Protein AF-A0A658NKE9-F1 (afdb_monomer)

Foldseek 3Di:
DVPDDLVVLLVVVVVDVVSVVVVLVVLLVVLQVVLVVCQVPLDLEDEDDDSNCVSVVCSSQVSSLVNNCVRHDPVSSVRYDYGD

Radius of gyration: 13.67 Å; Cα contacts (8 Å, |Δi|>4): 92; chains: 1; bounding box: 30×20×41 Å

Mean predicted aligned error: 5.7 Å

Secondary structure (DSSP, 8-state):
-TT--HHHHHHHHHH-HHHHHHHHHHHHHHHHHHHHHHHHH--SEEE--SHHHHHTHHHHHHHHHHHHHHHS-HHHHTT-EEE-

pLDDT: mean 84.88, std 9.43, range [52.84, 94.38]

Sequence (84 aa):
LSSIKSGVLAKAVAADPVIERIVRNAAQHLGGAIANVVNLLAPDVVILGGGLVEAMSDLFVGEARKTVDCRAMKSFTKSLKIVA

Nearest PDB structures (foldseek):
  1z6r-assembly1_A  TM=8.693E-01  e=1.693E-03  Escherichia coli
  1z05-assembly1_A-2  TM=8.551E-01  e=5.058E-03  Vibrio cholerae O1 biovar El Tor str. N16961
  3bp8-assembly2_A  TM=8.682E-01  e=7.145E-03  unclassified

Structure (mmCIF, N/CA/C/O backbone):
data_AF-A0A658NKE9-F1
#
_entry.id   AF-A0A658NKE9-F1
#
loop_
_atom_site.group_PDB
_atom_site.id
_atom_site.type_symbol
_atom_site.label_atom_id
_atom_site.label_alt_id
_atom_site.label_comp_id
_atom_site.label_asym_id
_atom_site.label_entity_id
_atom_site.label_seq_id
_atom_site.pdbx_PDB_ins_code
_atom_site.Cartn_x
_atom_site.Cartn_y
_atom_site.Cartn_z
_atom_site.occupancy
_atom_site.B_iso_or_equiv
_atom_site.auth_seq_id
_atom_site.auth_comp_id
_atom_site.auth_asym_id
_atom_site.auth_atom_id
_atom_site.pdbx_PDB_model_num
ATOM 1 N N .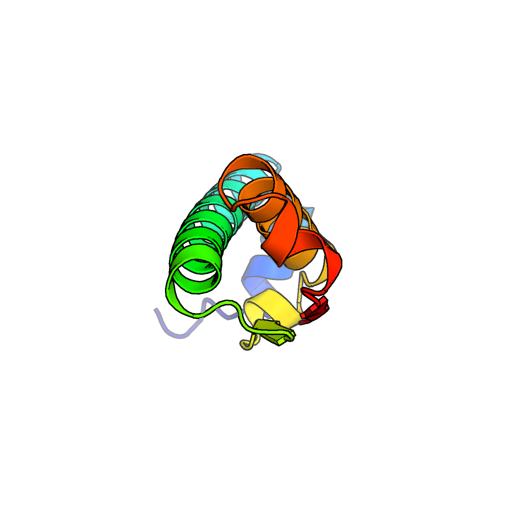 LEU A 1 1 ? 6.750 8.514 -24.983 1.00 52.84 1 LEU A N 1
ATOM 2 C CA . LEU A 1 1 ? 6.281 8.207 -23.607 1.00 52.84 1 LEU A CA 1
ATOM 3 C C . LEU A 1 1 ? 5.171 7.143 -23.552 1.00 52.84 1 LEU A C 1
ATOM 5 O O . LEU A 1 1 ? 4.998 6.545 -22.504 1.00 52.84 1 LEU A O 1
ATOM 9 N N . SER A 1 2 ? 4.469 6.828 -24.652 1.00 54.62 2 SER A N 1
ATOM 10 C CA . SER A 1 2 ? 3.367 5.842 -24.704 1.00 54.62 2 SER A CA 1
ATOM 11 C C . SER A 1 2 ? 3.772 4.353 -24.634 1.00 54.62 2 SER A C 1
ATOM 13 O O . SER A 1 2 ? 2.896 3.488 -24.627 1.00 54.62 2 SER A O 1
ATOM 15 N N . SER A 1 3 ? 5.071 4.027 -24.590 1.00 58.59 3 SER A N 1
ATOM 16 C CA . SER A 1 3 ? 5.579 2.642 -24.590 1.00 58.59 3 SER A CA 1
ATOM 17 C C . SER A 1 3 ? 5.898 2.077 -23.201 1.00 58.59 3 SER A C 1
ATOM 19 O O . SER A 1 3 ? 6.059 0.864 -23.066 1.00 58.59 3 SER A O 1
ATOM 21 N N . ILE A 1 4 ? 5.968 2.915 -22.162 1.00 66.81 4 ILE A N 1
ATOM 22 C CA . ILE A 1 4 ? 6.239 2.465 -20.791 1.00 66.81 4 ILE A CA 1
ATOM 23 C C . ILE A 1 4 ? 4.902 2.093 -20.149 1.00 66.81 4 ILE A C 1
ATOM 25 O O . ILE A 1 4 ? 4.212 2.931 -19.576 1.00 66.81 4 ILE A O 1
ATOM 29 N N . LYS A 1 5 ? 4.506 0.829 -20.313 1.00 71.06 5 LYS A N 1
ATOM 30 C CA . LYS A 1 5 ? 3.302 0.257 -19.691 1.00 71.06 5 LYS A CA 1
ATOM 31 C C . LYS A 1 5 ? 3.664 -0.544 -18.444 1.00 71.06 5 LYS A C 1
ATOM 33 O O . LYS A 1 5 ? 4.808 -0.971 -18.280 1.00 71.06 5 LYS A O 1
ATOM 38 N N . SER A 1 6 ? 2.661 -0.834 -17.623 1.00 67.31 6 SER A N 1
ATOM 39 C CA . SER A 1 6 ? 2.791 -1.601 -16.380 1.00 67.31 6 SER A CA 1
ATOM 40 C C . SER A 1 6 ? 3.530 -2.930 -16.562 1.00 67.31 6 SER A C 1
ATOM 42 O O . SER A 1 6 ? 4.384 -3.274 -15.756 1.00 67.31 6 SER A O 1
ATOM 44 N N . GLY A 1 7 ? 3.298 -3.632 -17.678 1.00 66.31 7 GLY A N 1
ATOM 45 C CA . GLY A 1 7 ? 3.985 -4.893 -17.979 1.00 66.31 7 GLY A CA 1
ATOM 46 C C . GLY A 1 7 ? 5.480 -4.759 -18.307 1.00 66.31 7 GLY A C 1
ATOM 47 O O . GLY A 1 7 ? 6.242 -5.689 -18.061 1.00 66.31 7 GLY A O 1
ATOM 48 N N . VAL A 1 8 ? 5.929 -3.615 -18.838 1.00 74.31 8 VAL A N 1
ATOM 49 C CA . VAL A 1 8 ? 7.364 -3.354 -19.076 1.00 74.31 8 VAL A CA 1
ATOM 50 C C . VAL A 1 8 ? 8.057 -3.043 -17.751 1.00 74.31 8 VAL A C 1
ATOM 52 O O . VAL A 1 8 ? 9.141 -3.556 -17.490 1.00 74.31 8 VAL A O 1
ATOM 55 N N . LEU A 1 9 ? 7.394 -2.270 -16.887 1.00 69.88 9 LEU A N 1
ATOM 56 C CA . LEU A 1 9 ? 7.876 -1.967 -15.539 1.00 69.88 9 LEU A CA 1
ATOM 57 C C . LEU A 1 9 ? 7.939 -3.225 -14.659 1.00 69.88 9 LEU A C 1
ATOM 59 O O . LEU A 1 9 ? 8.922 -3.408 -13.950 1.00 69.88 9 LEU A O 1
ATOM 63 N N . ALA A 1 10 ? 6.959 -4.129 -14.773 1.00 70.44 10 ALA A N 1
ATOM 64 C CA . ALA A 1 10 ? 6.969 -5.446 -14.128 1.00 70.44 10 ALA A CA 1
ATOM 65 C C . ALA A 1 10 ? 8.231 -6.251 -14.445 1.00 70.44 10 ALA A C 1
ATOM 67 O O . ALA A 1 10 ? 8.924 -6.720 -13.545 1.00 70.44 10 ALA A O 1
ATOM 68 N N . LYS A 1 11 ? 8.577 -6.345 -15.731 1.00 70.88 11 LYS A N 1
ATOM 69 C CA . LYS A 1 11 ? 9.787 -7.045 -16.174 1.00 70.88 11 LYS A CA 1
ATOM 70 C C . LYS A 1 11 ? 11.067 -6.341 -15.726 1.00 70.88 11 LYS A C 1
ATOM 72 O O . LYS A 1 11 ? 12.035 -7.010 -15.391 1.00 70.88 11 LYS A O 1
ATOM 77 N N . ALA A 1 12 ? 11.066 -5.010 -15.710 1.00 69.88 12 ALA A N 1
ATOM 78 C CA . ALA A 1 12 ? 12.222 -4.219 -15.309 1.00 69.88 12 ALA A CA 1
ATOM 79 C C . ALA A 1 12 ? 12.525 -4.344 -13.804 1.00 69.88 12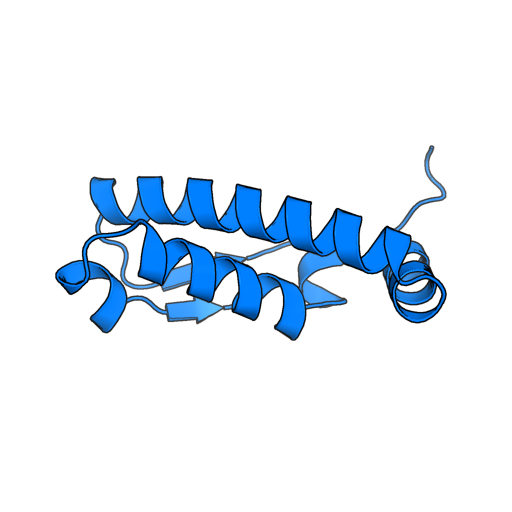 ALA A C 1
ATOM 81 O O . ALA A 1 12 ? 13.686 -4.467 -13.432 1.00 69.88 12 ALA A O 1
ATOM 82 N N . VAL A 1 13 ? 11.497 -4.397 -12.949 1.00 72.19 13 VAL A N 1
ATOM 83 C CA . VAL A 1 13 ? 11.665 -4.644 -11.504 1.00 72.19 13 VAL A CA 1
ATOM 84 C C . VAL A 1 13 ? 12.304 -6.003 -11.230 1.00 72.19 13 VAL A C 1
ATOM 86 O O . VAL A 1 13 ? 13.168 -6.097 -10.369 1.00 72.19 13 VAL A O 1
ATOM 89 N N . ALA A 1 14 ? 11.929 -7.043 -11.979 1.00 72.00 14 ALA A N 1
ATOM 90 C CA . ALA A 1 14 ? 12.532 -8.367 -11.829 1.00 72.00 14 ALA A CA 1
ATOM 91 C C . ALA A 1 14 ? 13.989 -8.438 -12.328 1.00 72.00 14 ALA A C 1
ATOM 93 O O . ALA A 1 14 ? 14.716 -9.359 -11.964 1.00 72.00 14 ALA A O 1
ATOM 94 N N . ALA A 1 15 ? 14.405 -7.497 -13.180 1.00 73.94 15 ALA A N 1
ATOM 95 C CA . ALA A 1 15 ? 15.720 -7.497 -13.814 1.00 73.94 15 ALA A CA 1
ATOM 96 C C . ALA A 1 15 ? 16.754 -6.620 -13.089 1.00 73.94 15 ALA A C 1
ATOM 98 O O . ALA A 1 15 ? 17.948 -6.893 -13.204 1.00 73.94 15 ALA A O 1
ATOM 99 N N . ASP A 1 16 ? 16.324 -5.577 -12.369 1.00 82.25 16 ASP A N 1
ATOM 100 C CA . ASP A 1 16 ? 17.226 -4.603 -11.751 1.00 82.25 16 ASP A CA 1
ATOM 101 C C . ASP A 1 16 ? 16.781 -4.214 -10.321 1.00 82.25 16 ASP A C 1
ATOM 103 O O . ASP A 1 16 ? 15.716 -3.603 -10.143 1.00 82.25 16 ASP A O 1
ATOM 107 N N . PRO A 1 17 ? 17.610 -4.483 -9.289 1.00 83.56 17 PRO A N 1
ATOM 108 C CA . PRO A 1 17 ? 17.300 -4.136 -7.900 1.00 83.56 17 PRO A CA 1
ATOM 109 C C . PRO A 1 17 ? 17.164 -2.622 -7.658 1.00 83.56 17 PRO A C 1
ATOM 111 O O . PRO A 1 17 ? 16.506 -2.197 -6.704 1.00 83.56 17 PRO A O 1
ATOM 114 N N . VAL A 1 18 ? 17.753 -1.771 -8.506 1.00 87.94 18 VAL A N 1
ATOM 115 C CA . VAL A 1 18 ? 17.573 -0.314 -8.432 1.00 87.94 18 VAL A CA 1
ATOM 116 C C . VAL A 1 18 ? 16.134 0.062 -8.775 1.00 87.94 18 VAL A C 1
ATOM 118 O O . VAL A 1 18 ? 15.545 0.907 -8.097 1.00 87.94 18 VAL A O 1
ATOM 121 N N . ILE A 1 19 ? 15.547 -0.584 -9.783 1.00 83.50 19 ILE A N 1
ATOM 122 C CA . ILE A 1 19 ? 14.165 -0.335 -10.207 1.00 83.50 19 ILE A CA 1
ATOM 123 C C . ILE A 1 19 ? 13.198 -0.833 -9.133 1.00 83.50 19 ILE A C 1
ATOM 125 O O . ILE A 1 19 ? 12.271 -0.107 -8.771 1.00 83.50 19 ILE A O 1
ATOM 129 N N . GLU A 1 20 ? 13.461 -2.001 -8.543 1.00 84.81 20 GLU A N 1
ATOM 130 C CA . GLU A 1 20 ? 12.704 -2.480 -7.381 1.00 84.81 20 GLU A CA 1
ATOM 131 C C . GLU A 1 20 ? 12.710 -1.447 -6.244 1.00 84.81 20 GLU A C 1
ATOM 133 O O . GLU A 1 20 ? 11.658 -1.116 -5.692 1.00 84.81 20 GLU A O 1
ATOM 138 N N . ARG A 1 21 ? 13.874 -0.864 -5.925 1.00 87.81 21 ARG A N 1
ATOM 139 C CA . ARG A 1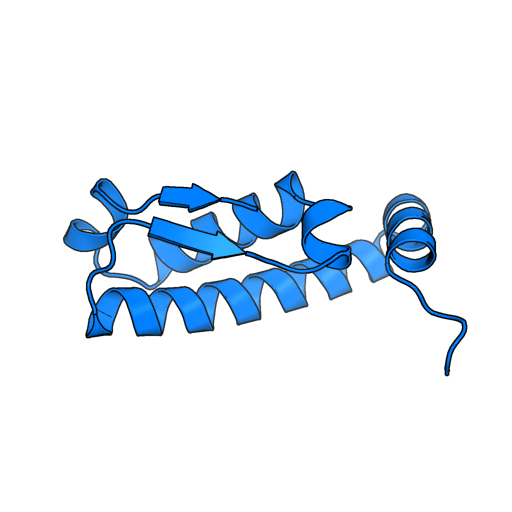 21 ? 13.986 0.161 -4.878 1.00 87.81 21 ARG A CA 1
ATOM 140 C C . ARG A 1 21 ? 13.179 1.420 -5.199 1.00 87.81 21 ARG A C 1
ATOM 142 O O . ARG A 1 21 ? 12.573 1.998 -4.299 1.00 87.81 21 ARG A O 1
ATOM 149 N N . ILE A 1 22 ? 13.149 1.847 -6.461 1.00 88.62 22 ILE A N 1
ATOM 150 C CA . ILE A 1 22 ? 12.342 2.997 -6.898 1.00 88.62 22 ILE A CA 1
ATOM 151 C C . ILE A 1 22 ? 10.852 2.710 -6.690 1.00 88.62 22 ILE A C 1
ATOM 153 O O . ILE A 1 22 ? 10.139 3.540 -6.124 1.00 88.62 22 ILE A O 1
ATOM 157 N N . VAL A 1 23 ? 10.387 1.526 -7.092 1.00 87.31 23 VAL A N 1
ATOM 158 C CA . VAL A 1 23 ? 8.985 1.127 -6.917 1.00 87.31 23 VAL A CA 1
ATOM 159 C C . VAL A 1 23 ? 8.631 0.994 -5.436 1.00 87.31 23 VAL A C 1
ATOM 161 O O . VAL A 1 23 ? 7.588 1.487 -5.013 1.00 87.31 23 VAL A O 1
ATOM 164 N N . ARG A 1 24 ? 9.525 0.428 -4.618 1.00 89.31 24 ARG A N 1
ATOM 165 C CA . ARG A 1 24 ? 9.361 0.351 -3.160 1.00 89.31 24 ARG A CA 1
ATOM 166 C C . ARG A 1 24 ? 9.214 1.738 -2.533 1.00 89.31 24 ARG A C 1
ATOM 168 O O . ARG A 1 24 ? 8.299 1.958 -1.746 1.00 89.31 24 ARG A O 1
ATOM 175 N N . ASN A 1 25 ? 10.049 2.696 -2.936 1.00 91.19 25 ASN A N 1
ATOM 176 C CA . ASN A 1 25 ? 9.932 4.084 -2.487 1.00 91.19 25 ASN A CA 1
ATOM 177 C C . ASN A 1 25 ? 8.590 4.709 -2.900 1.00 91.19 25 ASN A C 1
ATOM 179 O O . ASN A 1 25 ? 7.991 5.444 -2.116 1.00 91.19 25 ASN A O 1
ATOM 183 N N . ALA A 1 26 ? 8.093 4.424 -4.106 1.00 89.75 26 ALA A N 1
ATOM 184 C CA . ALA A 1 26 ? 6.778 4.894 -4.540 1.00 89.75 26 ALA A CA 1
ATOM 185 C C . ALA A 1 26 ? 5.646 4.282 -3.692 1.00 89.75 26 ALA A C 1
ATOM 187 O O . ALA A 1 26 ?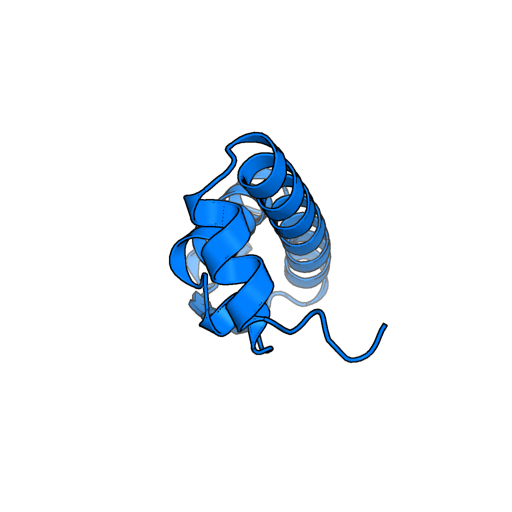 4.769 5.008 -3.221 1.00 89.75 26 ALA A O 1
ATOM 188 N N . ALA A 1 27 ? 5.701 2.974 -3.427 1.00 90.88 27 ALA A N 1
ATOM 189 C CA . ALA A 1 27 ? 4.735 2.275 -2.581 1.00 90.88 27 ALA A CA 1
ATOM 190 C C . ALA A 1 27 ? 4.738 2.793 -1.128 1.00 90.88 27 ALA A C 1
ATOM 192 O O . ALA A 1 27 ? 3.678 2.930 -0.520 1.00 90.88 27 ALA A O 1
ATOM 193 N N . GLN A 1 28 ? 5.901 3.165 -0.587 1.00 92.38 28 GLN A N 1
ATOM 194 C CA . GLN A 1 28 ? 6.007 3.797 0.733 1.00 92.38 28 GLN A CA 1
ATOM 195 C C . GLN A 1 28 ? 5.357 5.183 0.774 1.00 92.38 28 GLN A C 1
ATOM 197 O O . GLN A 1 28 ? 4.632 5.498 1.718 1.00 92.38 28 GLN A O 1
ATOM 202 N N . HIS A 1 29 ? 5.555 6.014 -0.252 1.00 93.00 29 HIS A N 1
ATOM 203 C CA . HIS A 1 29 ? 4.864 7.305 -0.329 1.00 93.00 29 HIS A CA 1
ATOM 204 C C . HIS A 1 29 ? 3.344 7.125 -0.409 1.00 93.00 29 HIS A C 1
ATOM 206 O O . HIS A 1 29 ? 2.609 7.824 0.293 1.00 93.00 29 HIS A O 1
ATOM 212 N N . LEU A 1 30 ? 2.879 6.146 -1.193 1.00 91.75 30 LEU A N 1
ATOM 213 C CA . LEU A 1 30 ? 1.465 5.784 -1.274 1.00 91.75 30 LEU A CA 1
ATOM 214 C C . LEU A 1 30 ? 0.924 5.340 0.093 1.00 91.75 30 LEU A C 1
ATOM 216 O O . LEU A 1 30 ? -0.095 5.851 0.549 1.00 91.75 30 LEU A O 1
ATOM 220 N N . GLY A 1 31 ? 1.644 4.459 0.789 1.00 92.00 31 GLY A N 1
ATOM 221 C CA . GLY A 1 31 ? 1.317 4.037 2.149 1.00 92.00 31 GLY A CA 1
ATOM 222 C C . GLY A 1 31 ? 1.227 5.202 3.136 1.00 92.00 31 GLY A C 1
ATOM 223 O O . GLY A 1 31 ? 0.349 5.219 3.995 1.00 92.00 31 GLY A O 1
ATOM 224 N N . GLY A 1 32 ? 2.080 6.219 2.987 1.00 94.38 32 GLY A N 1
ATOM 225 C CA . GLY A 1 32 ? 2.011 7.448 3.778 1.00 94.38 32 GLY A CA 1
ATOM 226 C C . GLY A 1 32 ? 0.734 8.252 3.522 1.00 94.38 32 GLY A C 1
ATOM 227 O O . GLY A 1 32 ? 0.102 8.709 4.472 1.00 94.38 32 GLY A O 1
ATOM 228 N N . ALA A 1 33 ? 0.323 8.385 2.259 1.00 9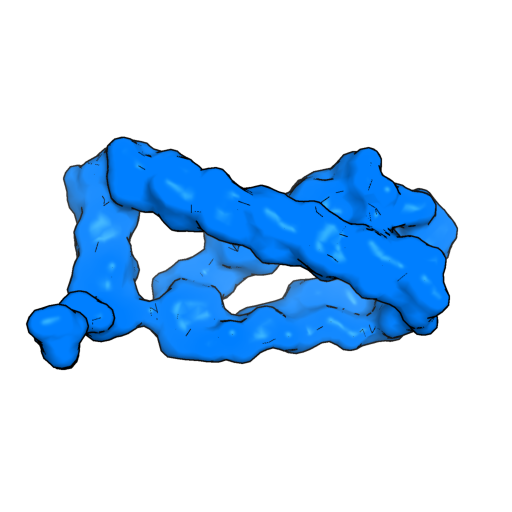3.44 33 ALA A N 1
ATOM 229 C CA . ALA A 1 33 ? -0.941 9.030 1.909 1.00 93.44 33 ALA A CA 1
ATOM 230 C C . ALA A 1 33 ? -2.145 8.251 2.465 1.00 93.44 33 ALA A C 1
ATOM 232 O O . ALA A 1 33 ? -3.044 8.849 3.056 1.00 93.44 33 ALA A O 1
ATOM 233 N N . ILE A 1 34 ? -2.126 6.918 2.362 1.00 93.25 34 ILE A N 1
ATOM 234 C CA . ILE A 1 34 ? -3.166 6.052 2.931 1.00 93.25 34 ILE A CA 1
ATOM 235 C C . ILE A 1 34 ? -3.225 6.217 4.450 1.00 93.25 34 ILE A C 1
ATOM 237 O O . ILE A 1 34 ? -4.311 6.376 4.990 1.00 93.25 34 ILE A O 1
ATOM 241 N N . ALA A 1 35 ? -2.086 6.247 5.146 1.00 94.06 35 ALA A N 1
ATOM 242 C CA . ALA A 1 35 ? -2.049 6.433 6.596 1.00 94.06 35 ALA A CA 1
ATOM 243 C C . ALA A 1 35 ? -2.724 7.742 7.035 1.00 94.06 35 ALA A C 1
ATOM 245 O O . ALA A 1 35 ? -3.466 7.761 8.017 1.00 94.06 35 ALA A O 1
ATOM 246 N N . ASN A 1 36 ? -2.512 8.822 6.279 1.00 93.88 36 ASN A N 1
ATOM 247 C CA . ASN A 1 36 ? -3.172 10.100 6.534 1.00 93.88 36 ASN A CA 1
ATOM 248 C C . ASN A 1 36 ? -4.689 9.980 6.364 1.00 93.88 36 ASN A C 1
ATOM 250 O O . ASN A 1 36 ? -5.436 10.409 7.238 1.00 93.88 36 ASN A O 1
ATOM 254 N N . VAL A 1 37 ? -5.148 9.348 5.281 1.00 93.62 37 VAL A N 1
ATOM 255 C CA . VAL A 1 37 ? -6.580 9.105 5.048 1.00 93.62 37 VAL A CA 1
ATOM 256 C C . VAL A 1 37 ? -7.176 8.226 6.147 1.00 93.62 37 VAL A C 1
ATOM 258 O O . VAL A 1 37 ? -8.262 8.518 6.637 1.00 93.62 37 VAL A O 1
ATOM 261 N N . VAL A 1 38 ? -6.455 7.193 6.588 1.00 93.12 38 VAL A N 1
ATOM 262 C CA . VAL A 1 38 ? -6.885 6.303 7.673 1.00 93.12 38 VAL A CA 1
ATOM 263 C C . VAL A 1 38 ? -7.060 7.068 8.979 1.00 93.12 38 VAL A C 1
ATOM 265 O O . VAL A 1 38 ? -8.068 6.891 9.655 1.00 93.12 38 VAL A O 1
ATOM 268 N N . ASN A 1 39 ? -6.123 7.954 9.312 1.00 91.94 39 ASN A N 1
ATOM 269 C CA . ASN A 1 39 ? -6.226 8.785 10.509 1.00 91.94 39 ASN A CA 1
ATOM 270 C C . ASN A 1 39 ? -7.388 9.788 10.446 1.00 91.94 39 ASN A C 1
ATOM 272 O O . ASN A 1 39 ? -7.924 10.140 11.493 1.00 91.94 39 ASN A O 1
ATOM 276 N N . LEU A 1 40 ? -7.765 10.252 9.250 1.00 92.38 40 LEU A N 1
ATOM 277 C CA . LEU A 1 40 ? -8.820 11.252 9.067 1.00 92.38 40 LEU A CA 1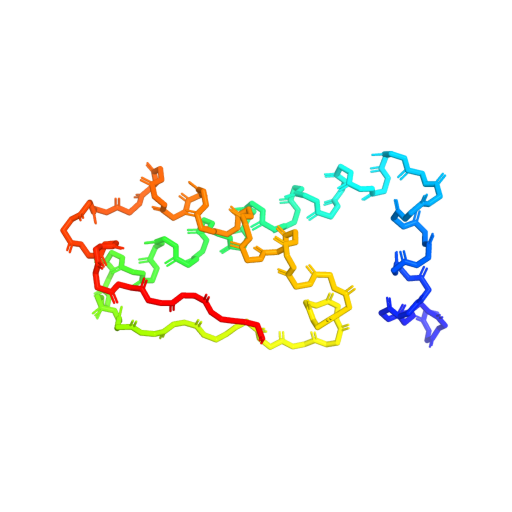
ATOM 278 C C . LEU A 1 40 ? -10.223 10.644 8.962 1.00 92.38 40 LEU A C 1
ATOM 280 O O . LEU A 1 40 ? -11.169 11.214 9.496 1.00 92.38 40 LEU A O 1
ATOM 284 N N . LEU A 1 41 ? -10.364 9.526 8.248 1.00 92.00 41 LEU A N 1
ATOM 285 C CA . LEU A 1 41 ? -11.663 8.966 7.862 1.00 92.00 41 LEU A CA 1
ATOM 286 C C . LEU A 1 41 ? -11.979 7.619 8.516 1.00 92.00 41 LEU A C 1
ATOM 288 O O . LEU A 1 41 ? -13.116 7.173 8.415 1.00 92.00 41 LEU A O 1
ATOM 292 N N . ALA A 1 42 ? -10.994 6.965 9.140 1.00 91.00 42 ALA A N 1
ATOM 293 C CA . ALA A 1 42 ? -11.115 5.617 9.701 1.00 91.00 42 ALA A CA 1
ATOM 294 C C . ALA A 1 42 ? -11.867 4.621 8.778 1.00 91.00 42 ALA A C 1
ATOM 296 O O . ALA A 1 42 ? -12.850 4.016 9.203 1.00 91.00 42 ALA A O 1
ATOM 297 N N . PRO A 1 43 ? -11.441 4.451 7.509 1.00 91.94 43 PRO A N 1
ATOM 298 C CA . PRO A 1 43 ? -12.105 3.548 6.582 1.00 91.94 43 PRO A CA 1
ATOM 299 C C . PRO A 1 43 ? -11.833 2.081 6.945 1.00 91.94 43 PRO A C 1
ATOM 301 O O . PRO A 1 43 ? -10.731 1.730 7.366 1.00 91.94 43 PRO A O 1
ATOM 304 N N . ASP A 1 44 ? -12.803 1.205 6.684 1.00 90.25 44 ASP A N 1
ATOM 305 C CA . ASP A 1 44 ? -12.636 -0.243 6.870 1.00 90.25 44 ASP A CA 1
ATOM 306 C C . ASP A 1 44 ? -11.854 -0.907 5.726 1.00 90.25 44 ASP A C 1
ATOM 308 O O . ASP A 1 44 ? -11.193 -1.929 5.921 1.00 90.25 44 ASP A O 1
ATOM 312 N N . VAL A 1 45 ? -11.920 -0.346 4.512 1.00 93.06 45 VAL A N 1
ATOM 313 C CA . VAL A 1 45 ? -11.308 -0.925 3.306 1.00 93.06 45 VAL A CA 1
ATOM 314 C C . VAL A 1 45 ? -10.670 0.157 2.435 1.00 93.06 45 VAL A C 1
ATOM 316 O O . VAL A 1 45 ? -11.281 1.186 2.154 1.00 93.06 45 VAL A O 1
ATOM 319 N N . VAL A 1 46 ? -9.452 -0.109 1.962 1.00 92.31 46 VAL A N 1
ATOM 320 C CA . VAL A 1 46 ? -8.726 0.680 0.961 1.00 92.31 46 VAL A CA 1
ATOM 321 C C . VAL A 1 46 ? -8.390 -0.234 -0.214 1.00 92.31 46 VAL A C 1
ATOM 323 O O . VAL A 1 46 ? -7.771 -1.282 -0.034 1.00 92.31 46 VAL A O 1
ATOM 326 N N . ILE A 1 47 ? -8.798 0.174 -1.414 1.00 91.88 47 ILE A N 1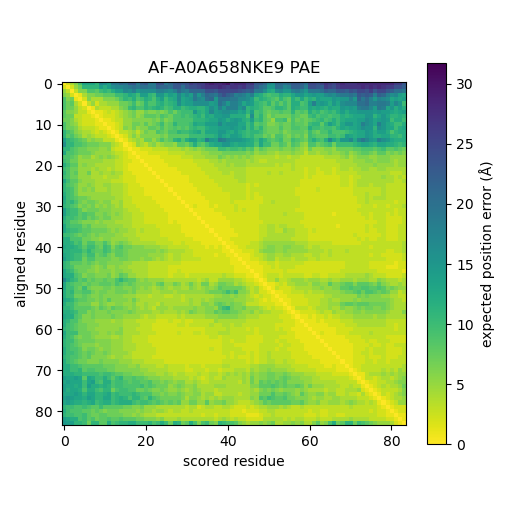
ATOM 327 C CA . ILE A 1 47 ? -8.565 -0.561 -2.661 1.00 91.88 47 ILE A CA 1
ATOM 328 C C . ILE A 1 47 ? -7.491 0.178 -3.463 1.00 91.88 47 ILE A C 1
ATOM 330 O O . ILE A 1 47 ? -7.638 1.365 -3.762 1.00 91.88 47 ILE A O 1
ATOM 334 N N . LEU A 1 48 ? -6.409 -0.517 -3.798 1.00 89.56 48 LEU A N 1
ATOM 335 C CA . LEU A 1 48 ? -5.294 -0.016 -4.590 1.00 89.56 48 LEU A CA 1
ATOM 336 C C . LEU A 1 48 ? -5.501 -0.405 -6.051 1.00 89.56 48 LEU A C 1
ATOM 338 O O . LEU A 1 48 ? -5.105 -1.477 -6.482 1.00 89.56 48 LEU A O 1
ATOM 342 N N . GLY A 1 49 ? -6.121 0.481 -6.821 1.00 85.94 49 GLY A N 1
ATOM 343 C CA . GLY A 1 49 ? -6.329 0.248 -8.247 1.00 85.94 49 GLY A CA 1
ATOM 344 C C . GLY A 1 49 ? -5.129 0.635 -9.115 1.00 85.94 49 GLY A C 1
ATOM 345 O O . GLY A 1 49 ? -4.336 1.517 -8.774 1.00 85.94 49 GLY A O 1
ATOM 346 N N . GLY A 1 50 ? -5.065 0.033 -10.302 1.00 82.69 50 GLY A N 1
ATOM 347 C CA . GLY A 1 50 ? -4.187 0.444 -11.394 1.00 82.69 50 GLY A CA 1
ATOM 348 C C . GLY A 1 50 ? -3.279 -0.682 -11.867 1.00 82.69 50 GLY A C 1
ATOM 349 O O . GLY A 1 50 ? -2.726 -1.432 -11.071 1.00 82.69 50 GLY A O 1
ATOM 350 N N . GLY A 1 51 ? -3.046 -0.755 -13.180 1.00 77.94 51 GLY A N 1
ATOM 351 C CA . GLY A 1 51 ? -2.350 -1.898 -13.782 1.00 77.94 51 GLY A CA 1
ATOM 352 C C . GLY A 1 51 ? -0.908 -2.124 -13.304 1.00 77.94 51 GLY A C 1
ATOM 353 O O . GLY A 1 51 ? -0.338 -3.169 -13.589 1.00 77.94 51 GLY A O 1
ATOM 354 N N . LEU A 1 52 ? -0.283 -1.153 -12.624 1.00 77.88 52 LEU A N 1
ATOM 355 C CA . LEU A 1 52 ? 1.019 -1.343 -11.968 1.00 77.88 52 LEU A CA 1
ATOM 356 C C . LEU A 1 52 ? 0.880 -2.027 -10.603 1.00 77.88 52 LEU A C 1
ATOM 358 O O . LEU A 1 52 ? 1.692 -2.889 -10.283 1.00 77.88 52 LEU A O 1
ATOM 362 N N . VAL A 1 53 ? -0.145 -1.660 -9.830 1.00 83.44 53 VAL A N 1
ATOM 363 C CA . VAL A 1 53 ? -0.454 -2.311 -8.554 1.00 83.44 53 VAL A CA 1
ATOM 364 C C . VAL A 1 53 ? -0.894 -3.747 -8.824 1.00 83.44 53 VAL A C 1
ATOM 366 O O . VAL A 1 53 ? -0.371 -4.650 -8.192 1.00 83.44 53 VAL A O 1
ATOM 369 N N . GLU A 1 54 ? -1.738 -3.981 -9.832 1.00 80.19 54 GLU A N 1
ATOM 370 C CA . GLU A 1 54 ? -2.150 -5.337 -10.232 1.00 80.19 54 GLU A CA 1
ATOM 371 C C . GLU A 1 54 ? -0.962 -6.214 -10.658 1.00 80.19 54 GLU A C 1
ATOM 373 O O . GLU A 1 54 ? -0.915 -7.402 -10.352 1.00 80.19 54 GLU A O 1
ATOM 378 N N . ALA A 1 55 ? 0.031 -5.635 -11.340 1.00 80.62 55 ALA A N 1
ATOM 379 C CA . ALA A 1 55 ? 1.214 -6.369 -11.782 1.00 80.62 55 ALA A CA 1
ATOM 380 C C . ALA A 1 55 ? 2.203 -6.698 -10.646 1.00 80.62 55 ALA A C 1
ATOM 382 O O . ALA A 1 55 ? 3.079 -7.541 -10.832 1.00 80.62 55 ALA A O 1
ATOM 383 N N . MET A 1 56 ? 2.113 -6.008 -9.503 1.00 82.50 56 MET A N 1
ATOM 384 C CA . MET A 1 56 ? 3.041 -6.118 -8.368 1.00 82.50 56 MET A CA 1
ATOM 385 C C . MET A 1 56 ? 2.296 -6.020 -7.030 1.00 82.50 56 MET A C 1
ATOM 387 O O . MET A 1 56 ? 2.727 -5.320 -6.105 1.00 82.50 56 MET A O 1
ATOM 391 N N . SER A 1 57 ? 1.159 -6.702 -6.935 1.00 82.00 57 SER A N 1
ATOM 392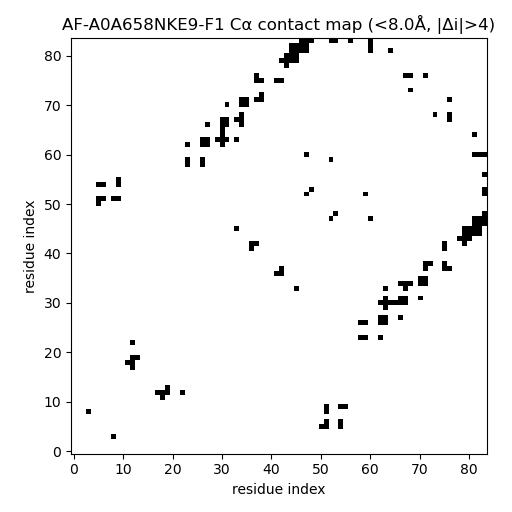 C CA . SER A 1 57 ? 0.198 -6.560 -5.839 1.00 82.00 57 SER A CA 1
ATOM 393 C C . SER A 1 57 ? 0.843 -6.791 -4.475 1.00 82.00 57 SER A C 1
ATOM 395 O O . SER A 1 57 ? 0.704 -5.956 -3.583 1.00 82.00 57 SER A O 1
ATOM 397 N N . ASP A 1 58 ? 1.643 -7.846 -4.335 1.00 86.06 58 ASP A N 1
ATOM 398 C CA . ASP A 1 58 ? 2.278 -8.204 -3.063 1.00 86.06 58 ASP A CA 1
ATOM 399 C C . ASP A 1 58 ? 3.252 -7.128 -2.557 1.00 86.06 58 ASP A C 1
ATOM 401 O O . ASP A 1 58 ? 3.289 -6.822 -1.362 1.00 86.06 58 ASP A O 1
ATOM 405 N N . LEU A 1 59 ? 4.022 -6.509 -3.460 1.00 86.94 59 LEU A N 1
ATOM 406 C CA . LEU A 1 59 ? 4.989 -5.469 -3.101 1.00 86.94 59 LEU A CA 1
ATOM 407 C C . LEU A 1 59 ? 4.274 -4.181 -2.691 1.00 86.94 59 LEU A C 1
ATOM 409 O O . LEU A 1 59 ? 4.610 -3.593 -1.661 1.00 86.94 59 LEU A O 1
ATOM 413 N N . PHE A 1 60 ? 3.273 -3.758 -3.467 1.00 87.44 60 PHE A N 1
ATOM 414 C CA . PHE A 1 60 ? 2.523 -2.538 -3.175 1.00 87.44 60 PHE A CA 1
ATOM 415 C C . PHE A 1 60 ? 1.682 -2.672 -1.910 1.00 87.44 60 PHE A C 1
ATOM 417 O O . PHE A 1 60 ? 1.778 -1.815 -1.032 1.00 87.44 60 PHE A O 1
ATOM 424 N N . VAL A 1 61 ? 0.903 -3.747 -1.782 1.00 90.25 61 VAL A N 1
ATOM 425 C CA . VAL A 1 61 ? 0.072 -3.994 -0.596 1.00 90.25 61 VAL A CA 1
ATOM 426 C C . VAL A 1 61 ? 0.954 -4.166 0.638 1.00 90.25 61 VAL A C 1
ATOM 428 O O . VAL A 1 61 ? 0.669 -3.569 1.676 1.00 90.25 61 VAL A O 1
ATOM 431 N N . GLY A 1 62 ? 2.061 -4.907 0.528 1.00 91.50 62 GLY A N 1
ATOM 432 C CA . GLY A 1 62 ? 2.999 -5.117 1.628 1.00 91.50 62 GLY A CA 1
ATOM 433 C C . GLY A 1 62 ? 3.644 -3.823 2.130 1.00 91.50 62 GLY A C 1
ATOM 434 O O . GLY A 1 62 ? 3.647 -3.557 3.333 1.00 91.50 62 GLY A O 1
ATOM 435 N N . GLU A 1 63 ? 4.172 -2.987 1.235 1.00 92.44 63 GLU A N 1
ATOM 436 C CA . GLU A 1 63 ? 4.809 -1.720 1.623 1.00 92.44 63 GLU A CA 1
ATOM 437 C C . GLU A 1 63 ? 3.800 -0.668 2.086 1.00 92.44 63 GLU A C 1
ATOM 439 O O . GLU A 1 63 ? 4.063 0.054 3.056 1.00 92.44 63 GLU A O 1
ATOM 444 N N . ALA A 1 64 ? 2.622 -0.615 1.456 1.00 91.06 64 ALA A N 1
ATOM 445 C CA . ALA A 1 64 ? 1.534 0.241 1.904 1.00 91.06 64 ALA A CA 1
ATOM 446 C C . ALA A 1 64 ? 1.109 -0.141 3.325 1.00 91.06 64 ALA A C 1
ATOM 448 O O . ALA A 1 64 ? 1.060 0.723 4.200 1.00 91.06 64 ALA A O 1
ATOM 449 N N . ARG A 1 65 ? 0.898 -1.437 3.590 1.00 92.00 65 ARG A N 1
ATOM 450 C CA . ARG A 1 65 ? 0.527 -1.950 4.912 1.00 92.00 65 ARG A CA 1
ATOM 451 C C . ARG A 1 65 ? 1.572 -1.627 5.974 1.00 92.00 65 ARG A C 1
ATOM 453 O O . ARG A 1 65 ? 1.215 -1.067 7.005 1.00 92.00 65 ARG A O 1
ATOM 460 N N . LYS A 1 66 ? 2.855 -1.898 5.708 1.00 93.31 66 LYS A N 1
ATOM 461 C CA . LYS A 1 66 ? 3.954 -1.549 6.630 1.00 93.31 66 LYS A CA 1
ATOM 462 C C . LYS A 1 66 ? 3.965 -0.061 6.971 1.00 93.31 66 LYS A C 1
ATOM 464 O O . LYS A 1 66 ? 4.134 0.312 8.130 1.00 93.31 66 LYS A O 1
ATOM 469 N N . THR A 1 67 ? 3.793 0.791 5.963 1.00 93.19 67 THR A N 1
ATOM 470 C CA . THR A 1 67 ? 3.822 2.243 6.159 1.00 93.19 67 THR A CA 1
ATOM 471 C C . THR A 1 67 ? 2.611 2.719 6.957 1.00 93.19 67 THR A C 1
ATOM 473 O O . THR A 1 67 ? 2.762 3.542 7.860 1.00 93.19 67 THR A O 1
ATOM 476 N N . VAL A 1 68 ? 1.427 2.175 6.668 1.00 92.94 68 VAL A N 1
ATOM 477 C CA . VAL A 1 68 ? 0.194 2.467 7.407 1.00 92.94 68 VAL A CA 1
ATOM 478 C C . VAL A 1 68 ? 0.306 2.018 8.859 1.00 92.94 68 VAL A C 1
ATOM 480 O O . VAL A 1 68 ? 0.026 2.815 9.744 1.00 92.94 68 VAL A O 1
ATOM 483 N N . ASP A 1 69 ? 0.796 0.810 9.131 1.00 90.88 69 ASP A N 1
ATOM 484 C CA . ASP A 1 69 ? 0.969 0.313 10.503 1.00 90.88 69 ASP A CA 1
ATOM 485 C C . ASP A 1 69 ? 1.988 1.138 11.313 1.00 90.88 69 ASP A C 1
ATOM 487 O O . ASP A 1 69 ? 1.892 1.216 12.539 1.00 90.88 69 ASP A O 1
ATOM 491 N N . CYS A 1 70 ? 2.950 1.777 10.640 1.00 91.50 70 CYS A N 1
ATOM 492 C CA . CYS A 1 70 ? 3.941 2.654 11.263 1.00 91.50 70 CYS A CA 1
ATOM 493 C C . CYS A 1 70 ? 3.407 4.075 11.533 1.00 91.50 70 CYS A C 1
ATOM 495 O O . CYS A 1 70 ? 3.795 4.701 12.518 1.00 91.50 70 CYS A O 1
ATOM 497 N N . ARG A 1 71 ? 2.533 4.604 10.662 1.00 91.12 71 ARG A N 1
ATOM 498 C CA . ARG A 1 71 ? 2.112 6.022 10.677 1.00 91.12 71 ARG A CA 1
ATOM 499 C C . ARG A 1 71 ? 0.674 6.269 11.139 1.00 91.12 71 ARG A C 1
ATOM 501 O O . ARG A 1 71 ? 0.369 7.373 11.587 1.00 91.12 71 ARG A O 1
ATOM 508 N N . ALA A 1 72 ? -0.217 5.295 11.002 1.00 89.56 72 ALA A N 1
ATOM 509 C CA . ALA A 1 72 ? -1.608 5.417 11.417 1.00 89.56 72 ALA A CA 1
ATOM 510 C C . ALA A 1 72 ? -1.805 4.958 12.867 1.00 89.56 72 ALA A C 1
ATOM 512 O O . ALA A 1 72 ? -1.047 4.147 13.403 1.00 89.56 72 ALA A O 1
ATOM 513 N N . MET A 1 73 ? -2.849 5.467 13.522 1.00 87.31 73 MET A N 1
ATOM 514 C CA . MET A 1 73 ? -3.192 5.026 14.872 1.00 87.31 73 MET A CA 1
ATOM 515 C C . MET A 1 73 ? -3.563 3.539 14.878 1.00 87.31 73 MET A C 1
ATOM 517 O O . MET A 1 73 ? -4.457 3.104 14.152 1.00 87.31 73 MET A O 1
ATOM 521 N N . LYS A 1 74 ? -2.942 2.767 15.781 1.00 86.56 74 LYS A N 1
ATOM 522 C CA . LYS A 1 74 ? -3.135 1.306 15.902 1.00 86.56 74 LYS A CA 1
ATOM 523 C C . LYS A 1 74 ? -4.594 0.868 16.083 1.00 86.56 74 LYS A C 1
ATOM 525 O O . LYS A 1 74 ? -4.922 -0.283 15.820 1.00 86.56 74 LYS A O 1
ATOM 530 N N . SER A 1 75 ? -5.461 1.756 16.574 1.00 85.88 75 SER A N 1
ATOM 531 C CA . SER A 1 75 ? -6.890 1.468 16.733 1.00 85.88 75 SER A CA 1
ATOM 532 C C . SER A 1 75 ? -7.598 1.325 1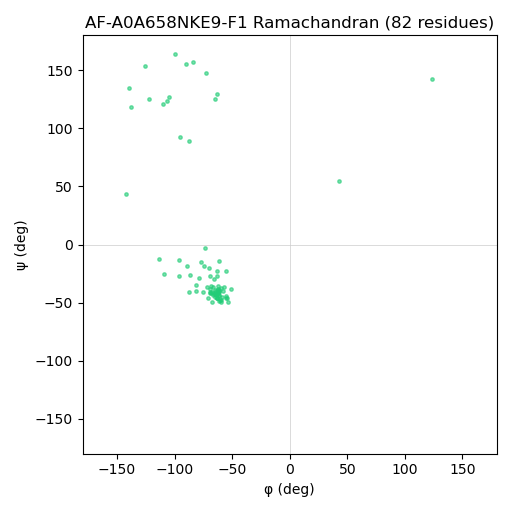5.381 1.00 85.88 75 SER A C 1
ATOM 534 O O . SER A 1 75 ? -8.457 0.464 15.235 1.00 85.88 75 SER A O 1
ATOM 536 N N . PHE A 1 76 ? -7.195 2.114 14.381 1.00 84.88 76 PHE A N 1
ATOM 537 C CA . PHE A 1 76 ? -7.798 2.111 13.045 1.00 84.88 76 PHE A CA 1
ATOM 538 C C . PHE A 1 76 ? -7.179 1.058 12.122 1.00 84.88 76 PHE A C 1
ATOM 540 O O . PHE A 1 76 ? -7.844 0.546 11.229 1.00 84.88 76 PHE A O 1
ATOM 547 N N . THR A 1 77 ? -5.927 0.659 12.355 1.00 84.06 77 THR A N 1
ATOM 548 C CA . THR A 1 77 ? -5.261 -0.343 11.506 1.00 84.06 77 THR A CA 1
ATOM 549 C C . THR A 1 77 ? -5.706 -1.785 11.769 1.00 84.06 77 THR A C 1
ATOM 551 O O . THR A 1 77 ? -5.449 -2.665 10.947 1.00 84.06 77 THR A O 1
ATOM 554 N N . LYS A 1 78 ? -6.392 -2.051 12.891 1.00 83.69 78 LYS A N 1
ATOM 555 C CA . LYS A 1 78 ? -6.906 -3.391 13.228 1.00 83.69 78 LYS A CA 1
ATOM 556 C C . LYS A 1 78 ? -8.048 -3.843 12.319 1.00 83.69 78 LYS A C 1
ATOM 558 O O . LYS A 1 78 ? -8.078 -5.015 11.954 1.00 83.69 78 LYS A O 1
ATOM 563 N N . SER A 1 79 ? -8.978 -2.949 11.983 1.00 84.62 79 SER A N 1
ATOM 564 C CA . SER A 1 79 ? -10.118 -3.253 11.106 1.00 84.62 79 SER A CA 1
ATOM 565 C C . SER A 1 79 ? -9.815 -3.012 9.626 1.00 84.62 79 SER A C 1
ATOM 567 O O . SER A 1 79 ? -10.492 -3.577 8.771 1.00 84.62 79 SER A O 1
ATOM 569 N N . LEU A 1 80 ? -8.773 -2.230 9.324 1.00 89.94 80 LEU A N 1
ATOM 570 C CA . LEU A 1 80 ? -8.406 -1.845 7.968 1.00 89.94 80 LEU A CA 1
ATOM 571 C C . LEU A 1 80 ? -7.958 -3.034 7.102 1.00 89.94 80 LEU A C 1
ATOM 573 O O . LEU A 1 80 ? -6.974 -3.726 7.398 1.00 89.94 80 LEU A O 1
ATOM 577 N N . LYS A 1 81 ? -8.618 -3.188 5.954 1.00 90.94 81 LYS A N 1
ATOM 578 C CA . LYS A 1 81 ? -8.216 -4.082 4.863 1.00 90.94 81 LYS A CA 1
ATOM 579 C C . LYS A 1 81 ? -7.631 -3.271 3.711 1.00 90.94 81 LYS A C 1
ATOM 581 O O . LYS A 1 81 ? -8.277 -2.358 3.211 1.00 90.94 81 LYS A O 1
ATOM 586 N N . ILE A 1 82 ? -6.426 -3.626 3.274 1.00 89.50 82 ILE A N 1
ATOM 587 C CA . ILE A 1 82 ? -5.797 -3.059 2.075 1.00 89.50 82 ILE A CA 1
ATOM 588 C C . ILE A 1 82 ? -5.768 -4.163 1.024 1.00 89.50 82 ILE A C 1
ATOM 590 O O . ILE A 1 82 ? -5.201 -5.225 1.279 1.00 89.50 82 ILE A O 1
ATOM 594 N N . VAL A 1 83 ? -6.402 -3.920 -0.119 1.00 88.69 83 VAL A N 1
ATOM 595 C CA . VAL A 1 83 ? -6.501 -4.866 -1.240 1.00 88.69 83 VAL A CA 1
ATOM 596 C C . VAL A 1 83 ? -6.002 -4.207 -2.524 1.00 88.69 83 VAL A C 1
ATOM 598 O O . VAL A 1 83 ? -6.048 -2.982 -2.624 1.00 88.69 83 VAL A O 1
ATOM 601 N N . ALA A 1 84 ? -5.513 -5.005 -3.471 1.00 81.00 84 ALA A N 1
ATOM 602 C CA . ALA A 1 84 ? -5.126 -4.584 -4.818 1.00 81.00 84 ALA A CA 1
ATOM 603 C C . ALA A 1 84 ? -6.055 -5.234 -5.842 1.00 81.00 84 ALA A C 1
ATOM 605 O O . ALA A 1 84 ? -6.432 -6.404 -5.598 1.00 81.00 84 ALA A O 1
#

Solvent-accessible surface area (backbone atoms only — not comparable to full-atom values): 4585 Å² total; per-residue (Å²): 125,92,80,78,45,42,72,56,52,48,56,43,37,78,72,33,72,68,50,38,51,52,51,50,54,52,24,36,54,50,8,47,54,49,15,51,48,38,66,75,64,58,54,57,67,48,78,45,80,52,68,52,34,64,65,39,36,69,62,36,49,49,36,20,48,54,33,22,68,71,68,25,57,72,81,48,56,72,67,41,42,76,48,95